Prote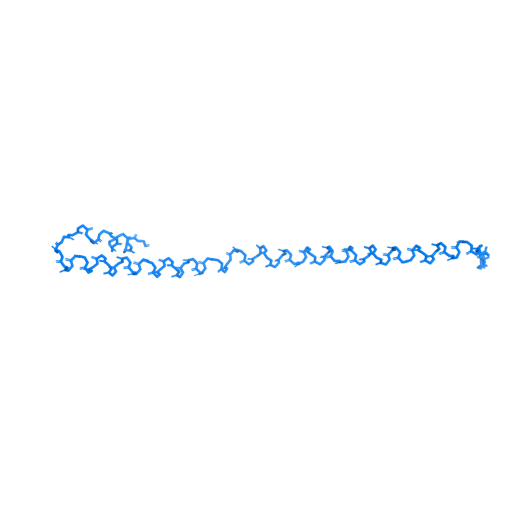in AF-A0A2S0UAF9-F1 (afdb_monomer_lite)

Foldseek 3Di:
DPPPDPDDPVRVVVVVVVVVVVVVVVVVVVVVVVVVVVVVVVVVCVPPVVVVVVVVVVVVVLVVLCVQLVVVCVVPVDNVSCVSVVVVVVD

Secondary structure (DSSP, 8-state):
--------HHHHHHHHHHHHHHHHHHHHHHHHHHHHHHHHHHTTGGGTHHHHHHHHHHHHHHHHHHHHHHHHHHHH--GGGGHHHHHHH--

pLDDT: mean 75.17, std 15.61, range [38.5, 94.88]

Radius of gyration: 34.16 Å; chains: 1; bounding box: 54×20×100 Å

Structure (mmCIF, N/CA/C/O backbone):
data_AF-A0A2S0UAF9-F1
#
_entry.id   AF-A0A2S0UAF9-F1
#
loop_
_atom_site.group_PDB
_atom_site.id
_atom_site.type_symbol
_atom_site.label_atom_id
_atom_site.label_alt_id
_atom_site.label_comp_id
_atom_site.label_asym_id
_atom_site.label_entity_id
_atom_site.label_seq_id
_atom_site.pdbx_PDB_ins_code
_atom_site.Cartn_x
_atom_site.Cartn_y
_atom_site.Cartn_z
_atom_site.occupancy
_atom_site.B_iso_or_equiv
_atom_site.auth_seq_id
_atom_site.auth_comp_id
_atom_site.auth_asym_id
_atom_site.auth_atom_id
_atom_site.pdbx_PDB_model_num
ATOM 1 N N . MET A 1 1 ? 16.601 -7.632 -61.181 1.00 38.50 1 MET A N 1
ATOM 2 C CA . MET A 1 1 ? 17.771 -6.723 -61.158 1.00 38.50 1 MET A CA 1
ATOM 3 C C . MET A 1 1 ? 17.714 -5.887 -59.886 1.00 38.50 1 MET A C 1
ATOM 5 O O . MET A 1 1 ? 16.904 -4.973 -59.804 1.00 38.50 1 MET A O 1
ATOM 9 N N . LEU A 1 2 ? 18.500 -6.242 -58.866 1.00 50.56 2 LEU A N 1
ATOM 10 C CA . LEU A 1 2 ? 18.588 -5.478 -57.617 1.00 50.56 2 LEU A CA 1
ATOM 11 C C . LEU A 1 2 ? 19.307 -4.157 -57.906 1.00 50.56 2 LEU A C 1
ATOM 13 O O . LEU A 1 2 ? 20.523 -4.117 -58.069 1.00 50.56 2 LEU A O 1
ATOM 17 N N . LYS A 1 3 ? 18.526 -3.084 -58.043 1.00 50.34 3 LYS A N 1
ATOM 18 C CA . LYS A 1 3 ? 19.015 -1.720 -58.250 1.00 50.34 3 LYS A CA 1
ATOM 19 C C . LYS A 1 3 ? 19.777 -1.294 -56.994 1.00 50.34 3 LYS A C 1
ATOM 21 O O . LYS A 1 3 ? 19.164 -0.890 -56.008 1.00 50.34 3 LYS A O 1
ATOM 26 N N . SER A 1 4 ? 21.104 -1.413 -57.013 1.00 55.59 4 SER A N 1
ATOM 27 C CA . SER A 1 4 ? 21.956 -0.916 -55.935 1.00 55.59 4 SER A CA 1
ATOM 28 C C . SER A 1 4 ? 21.849 0.608 -55.904 1.00 55.59 4 SER A C 1
ATOM 30 O O . SER A 1 4 ? 22.343 1.337 -56.763 1.00 55.59 4 SER A O 1
ATOM 32 N N . ARG A 1 5 ? 21.101 1.114 -54.925 1.00 67.38 5 ARG A N 1
ATOM 33 C CA . ARG A 1 5 ? 20.990 2.548 -54.674 1.00 67.38 5 ARG A CA 1
ATOM 34 C C . ARG A 1 5 ? 22.341 2.988 -54.113 1.00 67.38 5 ARG A C 1
ATOM 36 O O . ARG A 1 5 ? 22.699 2.599 -53.006 1.00 67.38 5 ARG A O 1
ATOM 43 N N . ILE A 1 6 ? 23.113 3.755 -54.877 1.00 63.97 6 ILE A N 1
ATOM 44 C CA . ILE A 1 6 ? 24.358 4.359 -54.391 1.00 63.97 6 ILE A CA 1
ATOM 45 C C . ILE A 1 6 ? 23.946 5.468 -53.414 1.00 63.97 6 ILE A C 1
ATOM 47 O O . ILE A 1 6 ? 23.599 6.577 -53.809 1.00 63.97 6 ILE A O 1
ATOM 51 N N . ILE A 1 7 ? 23.850 5.121 -52.130 1.00 70.94 7 ILE A N 1
ATOM 52 C CA . ILE A 1 7 ? 23.416 6.032 -51.068 1.00 70.94 7 ILE A CA 1
ATOM 53 C C . ILE A 1 7 ? 24.562 7.004 -50.756 1.00 70.94 7 ILE A C 1
ATOM 55 O O . ILE A 1 7 ? 25.647 6.578 -50.355 1.00 70.94 7 ILE A O 1
ATOM 59 N N . ASN A 1 8 ? 24.307 8.306 -50.914 1.00 77.19 8 ASN A N 1
ATOM 60 C CA . ASN A 1 8 ? 25.232 9.382 -50.550 1.00 77.19 8 ASN A CA 1
ATOM 61 C C . ASN A 1 8 ? 25.665 9.277 -49.076 1.00 77.19 8 ASN A C 1
ATOM 63 O O . ASN A 1 8 ? 24.862 8.929 -48.210 1.00 77.19 8 ASN A O 1
ATOM 67 N N . ILE A 1 9 ? 26.919 9.631 -48.769 1.00 82.25 9 ILE A N 1
ATOM 68 C CA . ILE A 1 9 ? 27.518 9.500 -47.423 1.00 82.25 9 ILE A CA 1
ATOM 69 C C . ILE A 1 9 ? 26.664 10.165 -46.325 1.00 82.25 9 ILE A C 1
ATOM 71 O O . ILE A 1 9 ? 26.466 9.593 -45.257 1.00 82.25 9 ILE A O 1
ATOM 75 N N . ARG A 1 10 ? 26.056 11.321 -46.633 1.00 80.62 10 ARG A N 1
ATOM 76 C CA . ARG A 1 10 ? 25.143 12.049 -45.735 1.00 80.62 10 ARG A CA 1
ATOM 77 C C . ARG A 1 10 ? 23.907 11.224 -45.377 1.00 80.62 10 ARG A C 1
ATOM 79 O O . ARG A 1 10 ? 23.507 11.184 -44.222 1.00 80.62 10 ARG A O 1
ATOM 86 N N . THR A 1 11 ? 23.333 10.520 -46.349 1.00 83.50 11 THR A N 1
ATOM 87 C CA . THR A 1 11 ? 22.162 9.660 -46.145 1.00 83.50 11 THR A CA 1
ATOM 88 C C . THR A 1 11 ? 22.513 8.416 -45.327 1.00 83.50 11 THR A C 1
ATOM 90 O O . THR A 1 11 ? 21.684 7.969 -44.544 1.00 83.50 11 THR A O 1
ATOM 93 N N . LYS A 1 12 ? 23.743 7.890 -45.430 1.00 81.94 12 LYS A N 1
ATOM 94 C CA . LYS A 1 12 ? 24.208 6.785 -44.570 1.00 81.94 12 LYS A CA 1
ATOM 95 C C . LYS A 1 12 ? 24.324 7.208 -43.101 1.00 81.94 12 LYS A C 1
ATOM 97 O O . LYS A 1 12 ? 23.889 6.468 -42.226 1.00 81.94 12 LYS A O 1
ATOM 102 N N . ILE A 1 13 ? 24.852 8.407 -42.841 1.00 87.75 13 ILE A N 1
ATOM 103 C CA . ILE A 1 13 ? 24.967 8.967 -41.482 1.00 87.75 13 ILE A CA 1
ATOM 104 C C . ILE A 1 13 ? 23.575 9.243 -40.895 1.00 87.75 13 ILE A C 1
ATOM 106 O O . ILE A 1 13 ? 23.294 8.878 -39.755 1.00 87.75 13 ILE A O 1
ATOM 110 N N . LEU A 1 14 ? 22.676 9.819 -41.698 1.00 88.38 14 LEU A N 1
ATOM 111 C CA . LEU A 1 14 ? 21.309 10.132 -41.278 1.00 88.38 14 LEU A CA 1
ATOM 112 C C . LEU A 1 14 ? 20.489 8.866 -40.972 1.00 88.38 14 LEU A C 1
ATOM 114 O O . LEU A 1 14 ? 19.683 8.868 -40.047 1.00 88.38 14 LEU A O 1
ATOM 118 N N . PHE A 1 15 ? 20.745 7.765 -41.686 1.00 89.38 15 PHE A N 1
ATOM 119 C CA . PHE A 1 15 ? 20.120 6.467 -41.420 1.00 89.38 15 PHE A CA 1
ATOM 120 C C . PHE A 1 15 ? 20.562 5.864 -40.078 1.00 89.38 15 PHE A C 1
ATOM 122 O O . PHE A 1 15 ? 19.742 5.311 -39.350 1.00 89.38 15 PHE A O 1
ATOM 129 N N . GLY A 1 16 ? 21.841 6.016 -39.719 1.00 87.38 16 GLY A N 1
ATOM 130 C CA . GLY A 1 16 ? 22.349 5.592 -38.412 1.00 87.38 16 GLY A CA 1
ATOM 131 C C . GLY A 1 16 ? 21.714 6.381 -37.266 1.00 87.38 16 GLY A C 1
ATOM 132 O O . GLY A 1 16 ? 21.231 5.789 -36.305 1.00 87.38 16 GLY A O 1
ATOM 133 N N . TYR A 1 17 ? 21.635 7.708 -37.404 1.00 90.25 17 TYR A N 1
ATOM 134 C CA . TYR A 1 17 ? 20.966 8.557 -36.413 1.00 90.25 17 TYR A CA 1
ATOM 135 C C . TYR A 1 17 ? 19.481 8.201 -36.256 1.00 90.25 17 TYR A C 1
ATOM 137 O O . TYR A 1 17 ? 18.983 8.092 -35.138 1.00 90.25 17 TYR A O 1
ATOM 145 N N . PHE A 1 18 ? 18.792 7.933 -37.369 1.00 92.25 18 PHE A N 1
ATOM 146 C CA . PHE A 1 18 ? 17.399 7.492 -37.355 1.00 92.25 18 PHE A CA 1
ATOM 147 C C . PHE A 1 18 ? 17.209 6.192 -36.561 1.00 92.25 18 PHE A C 1
ATOM 149 O O . PHE A 1 18 ? 16.273 6.087 -35.774 1.00 92.25 18 PHE A O 1
ATOM 156 N N . ILE A 1 19 ? 18.128 5.234 -36.700 1.00 92.69 19 ILE A N 1
ATOM 157 C CA . ILE A 1 19 ? 18.105 3.971 -35.950 1.00 92.69 19 ILE A CA 1
ATOM 158 C C . ILE A 1 19 ? 18.279 4.183 -34.443 1.00 92.69 19 ILE A C 1
ATOM 160 O O . ILE A 1 19 ? 17.587 3.536 -33.659 1.00 92.69 19 ILE A O 1
ATOM 164 N N . VAL A 1 20 ? 19.147 5.111 -34.030 1.00 93.94 20 VAL A N 1
ATOM 165 C CA . VAL A 1 20 ? 19.353 5.428 -32.607 1.00 93.94 20 VAL A CA 1
ATOM 166 C C . VAL A 1 20 ? 18.099 6.069 -32.015 1.00 93.94 20 VAL A C 1
ATOM 168 O O . VAL A 1 20 ? 17.627 5.635 -30.966 1.00 93.94 20 VAL A O 1
ATOM 171 N N . VAL A 1 21 ? 17.513 7.050 -32.709 1.00 94.75 21 VAL A N 1
ATOM 172 C CA . VAL A 1 21 ? 16.267 7.705 -32.275 1.00 94.75 21 VAL A CA 1
ATOM 173 C C . VAL A 1 21 ? 15.121 6.697 -32.186 1.00 94.75 21 VAL A C 1
ATOM 175 O O . VAL A 1 21 ? 14.376 6.695 -31.208 1.00 94.75 21 VAL A O 1
ATOM 178 N N . LEU A 1 22 ? 15.013 5.799 -33.165 1.00 94.88 22 LEU A N 1
ATOM 179 C CA . LEU A 1 22 ? 13.991 4.756 -33.187 1.00 94.88 22 LEU A CA 1
ATOM 180 C C . LEU A 1 22 ? 14.187 3.757 -32.037 1.00 94.88 22 LEU A C 1
ATOM 182 O O . LEU A 1 22 ? 13.215 3.398 -31.379 1.00 94.88 22 LEU A O 1
ATOM 186 N N . SER A 1 23 ? 15.429 3.376 -31.726 1.00 92.12 23 SER A N 1
ATOM 187 C CA . SER A 1 23 ? 15.745 2.513 -30.580 1.00 92.12 23 SER A CA 1
ATOM 188 C C . SER A 1 23 ? 15.339 3.146 -29.247 1.00 92.12 23 SER A C 1
ATOM 190 O O . SER A 1 23 ? 14.772 2.464 -28.394 1.00 92.12 23 SER A O 1
ATOM 192 N N . VAL A 1 24 ? 15.605 4.442 -29.059 1.00 94.44 24 VAL A N 1
ATOM 193 C CA . VAL A 1 24 ? 15.206 5.163 -27.840 1.00 94.44 24 VAL A CA 1
ATOM 194 C C . VAL A 1 24 ? 13.684 5.289 -27.772 1.00 94.44 24 VAL A C 1
ATOM 196 O O . VAL A 1 24 ? 13.097 4.985 -26.737 1.00 94.44 24 VAL A O 1
ATOM 199 N N . GLY A 1 25 ? 13.026 5.634 -28.881 1.00 93.62 25 GLY A N 1
ATOM 200 C CA . GLY A 1 25 ? 11.565 5.703 -28.957 1.00 93.62 25 GLY A CA 1
ATOM 201 C C . GLY A 1 25 ? 10.891 4.372 -28.614 1.00 93.62 25 GLY A C 1
ATOM 202 O O . GLY A 1 25 ? 9.968 4.345 -27.803 1.00 93.62 25 GLY A O 1
ATOM 203 N N . LEU A 1 26 ? 11.399 3.261 -29.155 1.00 92.06 26 LEU A N 1
ATOM 204 C CA . LEU A 1 26 ? 10.920 1.918 -28.822 1.00 92.06 26 LEU A CA 1
ATOM 205 C C . LEU A 1 26 ? 11.148 1.568 -27.351 1.00 92.06 26 LEU A C 1
ATOM 207 O O . LEU A 1 26 ? 10.272 0.957 -26.751 1.00 92.06 26 LEU A O 1
ATOM 211 N N . SER A 1 27 ? 12.277 1.964 -26.752 1.00 86.44 27 SER A N 1
ATOM 212 C CA . SER A 1 27 ? 12.511 1.729 -25.321 1.00 86.44 27 SER A CA 1
ATOM 213 C C . SER A 1 27 ? 11.526 2.493 -24.436 1.00 86.44 27 SER A C 1
ATOM 215 O O . SER A 1 27 ? 10.995 1.916 -23.492 1.00 86.44 27 SER A O 1
ATOM 217 N N . LEU A 1 28 ? 11.212 3.748 -24.777 1.00 87.12 28 LEU A N 1
ATOM 218 C CA . LEU A 1 28 ? 10.225 4.548 -24.052 1.00 87.12 28 LEU A CA 1
ATOM 219 C C . LEU A 1 28 ? 8.826 3.948 -24.201 1.00 87.12 28 LEU A C 1
ATOM 221 O O . LEU A 1 28 ? 8.128 3.768 -23.209 1.00 87.12 28 LEU A O 1
ATOM 225 N N . TRP A 1 29 ? 8.454 3.557 -25.421 1.00 86.19 29 TRP A N 1
ATOM 226 C CA . TRP A 1 29 ? 7.179 2.897 -25.689 1.00 86.19 29 TRP A CA 1
ATOM 227 C C . TRP A 1 29 ? 7.060 1.548 -24.964 1.00 86.19 29 TRP A C 1
ATOM 229 O O . TRP A 1 29 ? 6.032 1.265 -24.357 1.00 86.19 29 TRP A O 1
ATOM 239 N N . MET A 1 30 ? 8.128 0.745 -24.947 1.00 83.12 30 MET A N 1
ATOM 240 C CA . MET A 1 30 ? 8.187 -0.523 -24.215 1.00 83.12 30 MET A CA 1
ATOM 241 C C . MET A 1 30 ? 8.053 -0.315 -22.702 1.00 83.12 30 MET A C 1
ATOM 243 O O . MET A 1 30 ? 7.399 -1.112 -22.035 1.00 83.12 30 MET A O 1
ATOM 247 N N . VAL A 1 31 ? 8.655 0.743 -22.152 1.00 79.88 31 VAL A N 1
ATOM 248 C CA . VAL A 1 31 ? 8.506 1.103 -20.734 1.00 79.88 31 VAL A CA 1
ATOM 249 C C . VAL A 1 31 ? 7.069 1.528 -20.434 1.00 79.88 31 VAL A C 1
ATOM 251 O O . VAL A 1 31 ? 6.495 1.034 -19.471 1.00 79.88 31 VAL A O 1
ATOM 254 N N . SER A 1 32 ? 6.447 2.359 -21.273 1.00 70.62 32 SER A N 1
ATOM 255 C CA . SER A 1 32 ? 5.039 2.749 -21.110 1.00 70.62 32 SER A CA 1
ATOM 256 C C . SER A 1 32 ? 4.0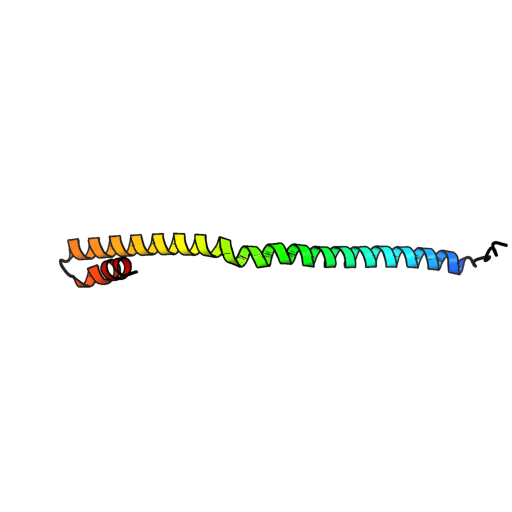72 1.566 -21.228 1.00 70.62 32 SER A C 1
ATOM 258 O O . SER A 1 32 ? 3.158 1.452 -20.419 1.00 70.62 32 SER A O 1
ATOM 260 N N . ALA A 1 33 ? 4.312 0.637 -22.157 1.00 69.00 33 ALA A N 1
ATOM 261 C CA . ALA A 1 33 ? 3.527 -0.594 -22.276 1.00 69.00 33 ALA A CA 1
ATOM 262 C C . ALA A 1 33 ? 3.694 -1.518 -21.052 1.00 69.00 33 ALA A C 1
ATOM 264 O O . ALA A 1 33 ? 2.761 -2.213 -20.660 1.00 69.00 33 ALA A O 1
ATOM 265 N N . ARG A 1 34 ? 4.871 -1.509 -20.407 1.00 62.06 34 ARG A N 1
ATOM 266 C CA . ARG A 1 34 ? 5.088 -2.205 -19.127 1.00 62.06 34 ARG A CA 1
ATOM 267 C C . ARG A 1 34 ? 4.383 -1.510 -17.962 1.00 62.06 34 ARG A C 1
ATOM 269 O O . ARG A 1 34 ? 3.929 -2.198 -17.056 1.00 62.06 34 ARG A O 1
ATOM 276 N N . ILE A 1 35 ? 4.276 -0.181 -17.979 1.00 63.47 35 ILE A N 1
ATOM 277 C CA . ILE A 1 35 ? 3.555 0.584 -16.950 1.00 63.47 35 ILE A CA 1
ATOM 278 C C . ILE A 1 35 ? 2.066 0.214 -16.943 1.00 63.47 35 ILE A C 1
ATOM 280 O O . ILE A 1 35 ? 1.501 0.053 -15.867 1.00 63.47 35 ILE A O 1
ATOM 284 N N . GLU A 1 36 ? 1.463 -0.032 -18.107 1.00 60.72 36 GLU A N 1
ATOM 285 C CA . GLU A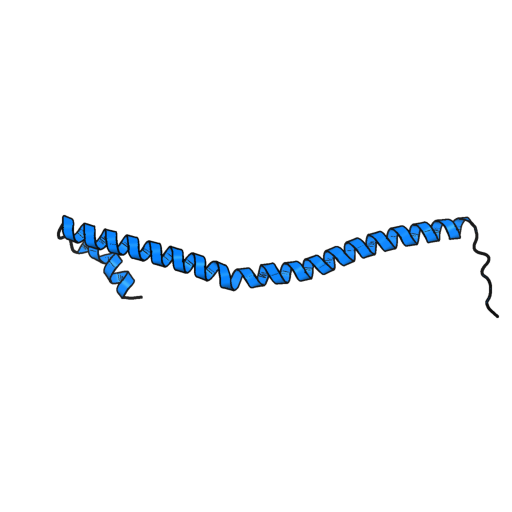 1 36 ? 0.072 -0.499 -18.207 1.00 60.72 36 GLU A CA 1
ATOM 286 C C . GLU A 1 36 ? -0.118 -1.888 -17.560 1.00 60.72 36 GLU A C 1
ATOM 288 O O . GLU A 1 36 ? -1.070 -2.104 -16.813 1.00 60.72 36 GLU A O 1
ATOM 293 N N . SER A 1 37 ? 0.850 -2.801 -17.727 1.00 54.44 37 SER A N 1
ATOM 294 C CA . SER A 1 37 ? 0.849 -4.102 -17.032 1.00 54.44 37 SER A CA 1
ATOM 295 C C . SER A 1 37 ? 1.210 -4.030 -15.541 1.00 54.44 37 SER A C 1
ATOM 297 O O . SER A 1 37 ? 0.904 -4.964 -14.810 1.00 54.44 37 SER A O 1
ATOM 299 N N . LEU A 1 38 ? 1.843 -2.940 -15.086 1.00 52.69 38 LEU A N 1
ATOM 300 C CA . LEU A 1 38 ? 2.141 -2.691 -13.667 1.00 52.69 38 LEU A CA 1
ATOM 301 C C . LEU A 1 38 ? 0.973 -2.003 -12.946 1.00 52.69 38 LEU A C 1
ATOM 303 O O . LEU A 1 38 ? 0.807 -2.187 -11.745 1.00 52.69 38 LEU A O 1
ATOM 307 N N . GLN A 1 39 ? 0.132 -1.255 -13.665 1.00 49.19 39 GLN A N 1
ATOM 308 C CA . GLN A 1 39 ? -1.093 -0.669 -13.109 1.00 49.19 39 GLN A CA 1
ATOM 309 C C . GLN A 1 39 ? -2.210 -1.702 -12.923 1.00 49.19 39 GLN A C 1
ATOM 311 O O . GLN A 1 39 ? -3.026 -1.557 -12.017 1.00 49.19 39 GLN A O 1
ATOM 316 N N . GLN A 1 40 ? -2.196 -2.798 -13.687 1.00 50.28 40 GLN A N 1
ATOM 317 C CA . GLN A 1 40 ? -3.121 -3.916 -13.475 1.00 50.28 40 GLN A CA 1
ATOM 318 C C . GLN A 1 40 ? -2.780 -4.803 -12.264 1.00 50.28 40 GLN A C 1
ATOM 320 O O . GLN A 1 40 ? -3.602 -5.626 -11.872 1.00 50.28 40 GLN A O 1
ATOM 325 N N . GLU A 1 41 ? -1.613 -4.615 -11.642 1.00 45.50 41 GLU A N 1
ATOM 326 C CA . GLU A 1 41 ? -1.246 -5.272 -10.381 1.00 45.50 41 GLU A CA 1
ATOM 327 C C . GLU A 1 41 ? -1.537 -4.369 -9.167 1.00 45.50 41 GLU A C 1
ATOM 329 O O . GLU A 1 41 ? -1.858 -4.867 -8.096 1.00 45.50 41 GLU A O 1
ATOM 334 N N . THR A 1 42 ? -1.556 -3.040 -9.321 1.00 48.09 42 THR A N 1
ATOM 335 C CA . THR A 1 42 ? -1.915 -2.112 -8.228 1.00 48.09 42 THR A CA 1
ATOM 336 C C . THR A 1 42 ? -3.402 -1.757 -8.143 1.00 48.09 42 THR A C 1
ATOM 338 O O . THR A 1 42 ? -3.864 -1.408 -7.058 1.00 48.09 42 THR A O 1
ATOM 341 N N . ASP A 1 43 ? -4.172 -1.885 -9.228 1.00 50.09 43 ASP A N 1
ATOM 342 C CA . ASP A 1 43 ? -5.625 -1.627 -9.200 1.00 50.09 43 ASP A CA 1
ATOM 343 C C . ASP A 1 43 ? -6.462 -2.867 -8.852 1.00 50.09 43 ASP A C 1
ATOM 345 O O . ASP A 1 43 ? -7.637 -2.740 -8.514 1.00 50.09 43 ASP A O 1
ATOM 349 N N . PHE A 1 44 ? -5.868 -4.066 -8.852 1.00 50.47 44 PHE A N 1
ATOM 350 C CA . PHE A 1 44 ? -6.541 -5.274 -8.359 1.00 50.47 44 PHE A CA 1
ATOM 351 C C . PHE A 1 44 ? -6.257 -5.539 -6.870 1.00 50.47 44 PHE A C 1
ATOM 353 O O . PHE A 1 44 ? -7.145 -5.985 -6.142 1.00 50.47 44 PHE A O 1
ATOM 360 N N . LEU A 1 45 ? -5.063 -5.177 -6.379 1.00 48.50 45 LEU A N 1
ATOM 361 C CA . LEU A 1 45 ? -4.676 -5.344 -4.969 1.00 48.50 45 LEU A CA 1
ATOM 362 C C . LEU A 1 45 ? -5.358 -4.352 -4.006 1.00 48.50 45 LEU A C 1
ATOM 364 O O . LEU A 1 45 ? -5.403 -4.600 -2.804 1.00 48.50 45 LEU A O 1
ATOM 368 N N . ASN A 1 46 ? -5.965 -3.275 -4.510 1.00 48.59 46 ASN A N 1
ATOM 369 C CA . ASN A 1 46 ? -6.736 -2.330 -3.689 1.00 48.59 46 ASN A CA 1
ATOM 370 C C . ASN A 1 46 ? -8.128 -2.842 -3.276 1.00 48.59 46 ASN A C 1
ATOM 372 O O . ASN A 1 46 ? -8.788 -2.200 -2.464 1.00 48.59 46 ASN A O 1
ATOM 376 N N . SER A 1 47 ? -8.593 -3.968 -3.825 1.00 51.28 47 SER A N 1
ATOM 377 C CA . SER A 1 47 ? -9.953 -4.463 -3.565 1.00 51.28 47 SER A CA 1
ATOM 378 C C . SER A 1 47 ? -10.035 -5.684 -2.649 1.00 51.28 47 SER A C 1
ATOM 380 O O . SER A 1 47 ? -11.141 -6.037 -2.261 1.00 51.28 47 SER A O 1
ATOM 382 N N . HIS A 1 48 ? -8.913 -6.312 -2.266 1.00 54.03 48 HIS A N 1
ATOM 383 C CA . HIS A 1 48 ? -8.977 -7.503 -1.404 1.00 54.03 48 HIS A CA 1
ATOM 384 C C . HIS A 1 48 ? -8.008 -7.533 -0.209 1.00 54.03 48 HIS A C 1
ATOM 386 O O . HIS A 1 48 ? -8.359 -8.119 0.809 1.00 54.03 48 HIS A O 1
ATOM 392 N N . ASP A 1 49 ? -6.862 -6.839 -0.238 1.00 52.09 49 ASP A N 1
ATOM 393 C CA . ASP A 1 49 ? -5.916 -6.858 0.902 1.00 52.09 49 ASP A CA 1
ATOM 394 C C . ASP A 1 49 ? -6.041 -5.656 1.858 1.00 52.09 49 ASP A C 1
ATOM 396 O O . ASP A 1 49 ? -5.603 -5.726 3.008 1.00 52.09 49 ASP A O 1
ATOM 400 N N . LEU A 1 50 ? -6.709 -4.569 1.451 1.00 52.19 50 LEU A N 1
ATOM 401 C CA . LEU A 1 50 ? -7.098 -3.492 2.377 1.00 52.19 50 LEU A CA 1
ATOM 402 C C . LEU A 1 50 ? -8.320 -3.852 3.227 1.00 52.19 50 LEU A C 1
ATOM 404 O O . LEU A 1 50 ? -8.511 -3.291 4.304 1.00 52.19 50 LEU A O 1
ATOM 408 N N . GLU A 1 51 ? -9.149 -4.784 2.766 1.00 55.00 51 GLU A N 1
ATOM 409 C CA . GLU A 1 51 ? -10.366 -5.174 3.474 1.00 55.00 51 GLU A CA 1
ATOM 410 C C . GLU A 1 51 ? -10.039 -6.021 4.706 1.00 55.00 51 GLU A C 1
ATOM 412 O O . GLU A 1 51 ? -10.544 -5.748 5.791 1.00 55.00 51 GLU A O 1
ATOM 417 N N . VAL A 1 52 ? -9.119 -6.982 4.586 1.00 58.06 52 VAL A N 1
ATOM 418 C CA . VAL A 1 52 ? -8.761 -7.867 5.705 1.00 58.06 52 VAL A CA 1
ATOM 419 C C . VAL A 1 52 ? -7.986 -7.122 6.797 1.00 58.06 52 VAL A C 1
ATOM 421 O O . VAL A 1 52 ? -8.195 -7.387 7.984 1.00 58.06 52 VAL A O 1
ATOM 424 N N . HIS A 1 53 ? -7.128 -6.160 6.437 1.00 55.91 53 HIS A N 1
ATOM 425 C CA . HIS A 1 53 ? -6.407 -5.359 7.431 1.00 55.91 53 HIS A CA 1
ATOM 426 C C . HIS A 1 53 ? -7.343 -4.412 8.194 1.00 55.91 53 HIS A C 1
ATOM 428 O O . HIS A 1 53 ? -7.253 -4.324 9.419 1.00 55.91 53 HIS A O 1
ATOM 434 N N . ASN A 1 54 ? -8.285 -3.771 7.495 1.00 61.75 54 ASN A N 1
ATOM 435 C CA . ASN A 1 54 ? -9.305 -2.943 8.137 1.00 61.75 54 ASN A CA 1
ATOM 436 C C . ASN A 1 54 ? -10.234 -3.791 9.009 1.00 61.75 54 ASN A C 1
ATOM 438 O O . ASN A 1 54 ? -10.427 -3.456 10.170 1.00 61.75 54 ASN A O 1
ATOM 442 N N . LEU A 1 55 ? -10.707 -4.937 8.510 1.00 67.00 55 LEU A N 1
ATOM 443 C CA . LEU A 1 55 ? -11.577 -5.830 9.273 1.00 67.00 55 LEU A CA 1
ATOM 444 C C . LEU A 1 55 ? -10.893 -6.354 10.543 1.00 67.00 55 LEU A C 1
ATOM 446 O O . LEU A 1 55 ? -11.515 -6.406 11.597 1.00 67.00 55 LEU A O 1
ATOM 450 N N . THR A 1 56 ? -9.609 -6.712 10.472 1.00 72.44 56 THR A N 1
ATOM 451 C CA . THR A 1 56 ? -8.862 -7.184 11.651 1.00 72.44 56 THR A CA 1
ATOM 452 C C . THR A 1 56 ? -8.692 -6.072 12.688 1.00 72.44 56 THR A C 1
ATOM 454 O O . THR A 1 56 ? -8.902 -6.309 13.875 1.00 72.44 56 THR A O 1
ATOM 457 N N . ASN A 1 57 ? -8.363 -4.856 12.246 1.00 76.25 57 ASN A N 1
ATOM 458 C CA . ASN A 1 57 ? -8.230 -3.685 13.115 1.00 76.25 57 ASN A CA 1
ATOM 459 C C . ASN A 1 57 ? -9.580 -3.270 13.733 1.00 76.25 57 ASN A C 1
ATOM 461 O O . ASN A 1 57 ? -9.658 -2.929 14.911 1.00 76.25 57 ASN A O 1
ATOM 465 N N . ASP A 1 58 ? -10.662 -3.355 12.961 1.00 81.38 58 ASP A N 1
ATOM 466 C CA . ASP A 1 58 ? -12.012 -3.052 13.431 1.00 81.38 58 ASP A CA 1
ATOM 467 C C . ASP A 1 58 ? -12.495 -4.092 14.450 1.00 81.38 58 ASP A C 1
ATOM 469 O O . ASP A 1 58 ? -13.042 -3.718 15.487 1.00 81.38 58 ASP A O 1
ATOM 473 N N . ILE A 1 59 ? -12.220 -5.382 14.222 1.00 82.81 59 ILE A N 1
ATOM 474 C CA . ILE A 1 59 ? -12.498 -6.447 15.197 1.00 82.81 59 ILE 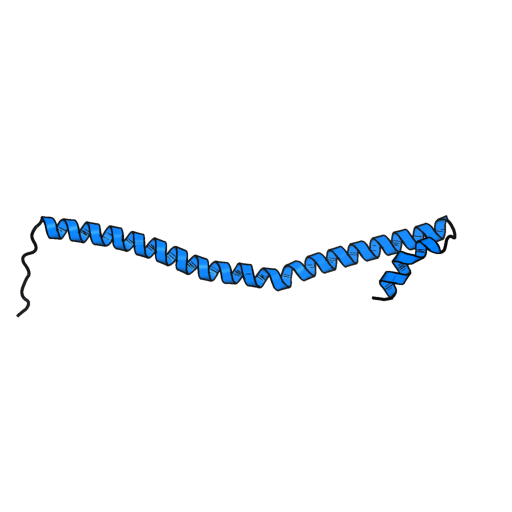A CA 1
ATOM 475 C C . ILE A 1 59 ? -11.690 -6.227 16.481 1.00 82.81 59 ILE A C 1
ATOM 477 O O . ILE A 1 59 ? -12.255 -6.310 17.572 1.00 82.81 59 ILE A O 1
ATOM 481 N N . GLU A 1 60 ? -10.392 -5.927 16.380 1.00 85.50 60 GLU A N 1
ATOM 482 C CA . GLU A 1 60 ? -9.547 -5.635 17.547 1.00 85.50 60 GLU A CA 1
ATOM 483 C C . GLU A 1 60 ? -10.118 -4.464 18.355 1.00 85.50 60 GLU A C 1
ATOM 485 O O . GLU A 1 60 ? -10.286 -4.558 19.575 1.00 85.50 60 GLU A O 1
ATOM 490 N N . LYS A 1 61 ? -10.506 -3.389 17.667 1.00 85.25 61 LYS A N 1
ATOM 491 C CA . LYS A 1 61 ? -11.123 -2.219 18.284 1.00 85.25 61 LYS A CA 1
ATOM 492 C C . LYS A 1 61 ? -12.454 -2.550 18.964 1.00 85.25 61 LYS A C 1
ATOM 494 O O . LYS A 1 61 ? -12.664 -2.141 20.103 1.00 85.25 61 LYS A O 1
ATOM 499 N N . TRP A 1 62 ? -13.330 -3.317 18.315 1.00 84.44 62 TRP A N 1
ATOM 500 C CA . TRP A 1 62 ? -14.609 -3.729 18.903 1.00 84.44 62 TRP A CA 1
ATOM 501 C C . TRP A 1 62 ? -14.417 -4.581 20.157 1.00 84.44 62 TRP A C 1
ATOM 503 O O . TRP A 1 62 ? -15.114 -4.369 21.148 1.00 84.44 62 TRP A O 1
ATOM 513 N N . VAL A 1 63 ? -13.451 -5.502 20.155 1.00 86.75 63 VAL A N 1
ATOM 514 C CA . VAL A 1 63 ? -13.145 -6.333 21.329 1.00 86.75 63 VAL A CA 1
ATOM 515 C C . VAL A 1 63 ? -12.614 -5.487 22.493 1.00 86.75 63 VAL A C 1
ATOM 517 O O . VAL A 1 63 ? -13.036 -5.688 23.633 1.00 86.75 63 VAL A O 1
ATOM 520 N N . LEU A 1 64 ? -11.748 -4.505 22.228 1.00 88.56 64 LEU A N 1
ATOM 521 C CA . LEU A 1 64 ? -11.249 -3.584 23.259 1.00 88.56 64 LEU A CA 1
ATOM 522 C C . LEU A 1 64 ? -12.364 -2.699 23.842 1.00 88.56 64 LEU A C 1
ATOM 524 O O . LEU A 1 64 ? -12.418 -2.481 25.060 1.00 88.56 64 LEU A O 1
ATOM 528 N N . ASP A 1 65 ? -13.278 -2.223 22.996 1.00 87.25 65 ASP A N 1
ATOM 529 C CA . ASP A 1 65 ? -14.438 -1.436 23.422 1.00 87.25 65 ASP A CA 1
ATOM 530 C C . ASP A 1 65 ? -15.406 -2.285 24.269 1.00 87.25 65 ASP A C 1
ATOM 532 O O . ASP A 1 65 ? -15.893 -1.816 25.301 1.00 87.25 65 ASP A O 1
ATOM 536 N N . MET A 1 66 ? -15.623 -3.557 23.906 1.00 86.56 66 MET A N 1
ATOM 537 C CA . MET A 1 66 ? -16.393 -4.527 24.701 1.00 86.56 66 MET A CA 1
ATOM 538 C C . MET A 1 66 ? -15.758 -4.795 26.074 1.00 86.56 66 MET A C 1
ATOM 540 O O . MET A 1 66 ? -16.460 -4.819 27.088 1.00 86.56 66 MET A O 1
ATOM 544 N N . GLU A 1 67 ? -14.437 -4.986 26.136 1.00 89.06 67 GLU A N 1
ATOM 545 C CA . GLU A 1 67 ? -13.724 -5.221 27.397 1.00 89.06 67 GLU A CA 1
ATOM 546 C C . GLU A 1 67 ? -13.806 -3.992 28.315 1.00 89.06 67 GLU A C 1
ATOM 548 O O . GLU A 1 67 ? -14.053 -4.111 29.520 1.00 89.06 67 GLU A O 1
ATOM 553 N N . THR A 1 68 ? -13.645 -2.798 27.741 1.00 88.75 68 THR A N 1
ATOM 554 C CA . THR A 1 68 ? -13.737 -1.527 28.471 1.00 88.75 68 THR A CA 1
ATOM 555 C C . 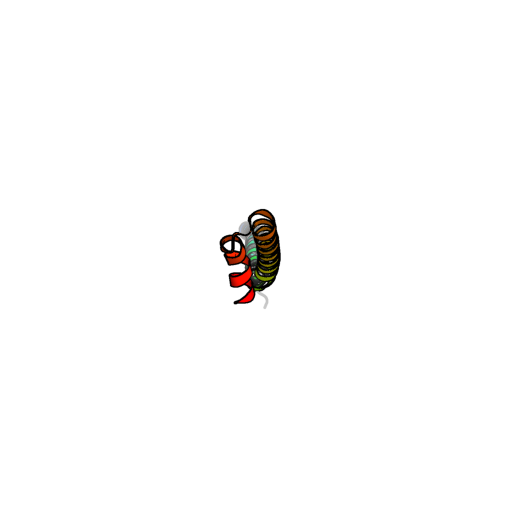THR A 1 68 ? -15.155 -1.284 28.989 1.00 88.75 68 THR A C 1
ATOM 557 O O . THR A 1 68 ? -15.323 -0.913 30.152 1.00 88.75 68 THR A O 1
ATOM 560 N N . ALA A 1 69 ? -16.170 -1.564 28.169 1.00 87.69 69 ALA A N 1
ATOM 561 C CA . ALA A 1 69 ? -17.584 -1.534 28.535 1.00 87.69 69 ALA A CA 1
ATOM 562 C C . ALA A 1 69 ? -17.890 -2.446 29.734 1.00 87.69 69 ALA A C 1
ATOM 564 O O . ALA A 1 69 ? -18.435 -2.005 30.751 1.00 87.69 69 ALA A O 1
ATOM 565 N N . GLN A 1 70 ? -17.470 -3.710 29.659 1.00 85.75 70 GLN A N 1
ATOM 566 C CA . GLN A 1 70 ? -17.701 -4.679 30.727 1.00 85.75 70 GLN A CA 1
ATOM 567 C C . GLN A 1 70 ? -16.971 -4.287 32.019 1.00 85.75 70 GLN A C 1
ATOM 569 O O . GLN A 1 70 ? -17.546 -4.375 33.105 1.00 85.75 70 GLN A O 1
ATOM 574 N N . ARG A 1 71 ? -15.721 -3.815 31.928 1.00 91.06 71 ARG A N 1
ATOM 575 C CA . ARG A 1 71 ? -14.972 -3.318 33.095 1.00 91.06 71 ARG A CA 1
ATOM 576 C C . ARG A 1 71 ? -15.622 -2.083 33.713 1.00 91.06 71 ARG A C 1
ATOM 578 O O . ARG A 1 71 ? -15.722 -2.014 34.936 1.00 91.06 71 ARG A O 1
ATOM 585 N N . GLY A 1 72 ? -16.087 -1.142 32.891 1.00 87.62 72 GLY A N 1
ATOM 586 C CA . GLY A 1 72 ? -16.812 0.048 33.337 1.00 87.62 72 GLY A CA 1
ATOM 587 C C . GLY A 1 72 ? -18.079 -0.309 34.113 1.00 87.62 72 GLY A C 1
ATOM 588 O O . GLY A 1 72 ? -18.281 0.200 35.217 1.00 87.62 72 GLY A O 1
ATOM 589 N N . TYR A 1 73 ? -18.866 -1.260 33.602 1.00 89.81 73 TYR A N 1
ATOM 590 C CA . TYR A 1 73 ? -20.039 -1.792 34.299 1.00 89.81 73 TYR A CA 1
ATOM 591 C C . TYR A 1 73 ? -19.670 -2.483 35.618 1.00 89.81 73 TYR A C 1
ATOM 593 O O . TYR A 1 73 ? -20.269 -2.195 36.648 1.00 89.81 73 TYR A O 1
ATOM 601 N N . LEU A 1 74 ? -18.646 -3.343 35.634 1.00 87.50 74 LEU A N 1
ATOM 602 C CA . LEU A 1 74 ? -18.222 -4.042 36.857 1.00 87.50 74 LEU A CA 1
ATOM 603 C C . LEU A 1 74 ? -17.717 -3.092 37.957 1.00 87.50 74 LEU A C 1
ATOM 605 O O . LEU A 1 74 ? -17.857 -3.403 39.138 1.00 87.50 74 LEU A O 1
ATOM 609 N N . LEU A 1 75 ? -17.122 -1.955 37.585 1.00 89.12 75 LEU A N 1
ATOM 610 C CA . LEU A 1 75 ? -16.589 -0.965 38.527 1.00 89.12 75 LEU A CA 1
ATOM 611 C C . LEU A 1 75 ? -17.653 0.008 39.051 1.00 89.12 75 LEU A C 1
ATOM 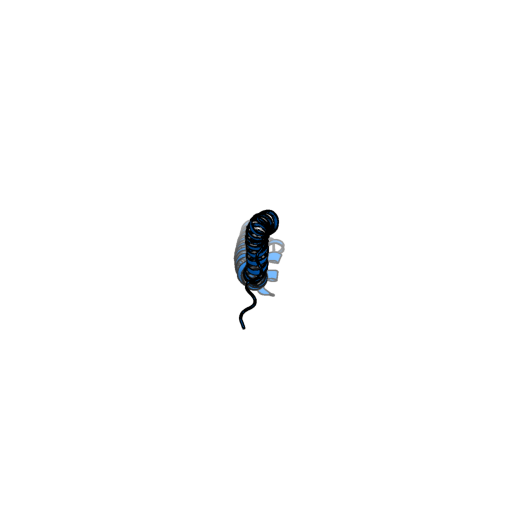613 O O . LEU A 1 75 ? -17.554 0.452 40.193 1.00 89.12 75 LEU A O 1
ATOM 617 N N . SER A 1 76 ? -18.633 0.370 38.221 1.00 88.12 76 SER A N 1
ATOM 618 C CA . SER A 1 76 ? -19.619 1.417 38.535 1.00 88.12 76 SER A CA 1
ATOM 619 C C . SER A 1 76 ? -21.022 0.888 38.840 1.00 88.12 76 SER A C 1
ATOM 621 O O . SER A 1 76 ? -21.794 1.565 39.513 1.00 88.12 76 SER A O 1
ATOM 623 N N . GLY A 1 77 ? -21.362 -0.304 38.346 1.00 84.94 77 GLY A N 1
ATOM 624 C CA . GLY A 1 77 ? -22.726 -0.834 38.315 1.00 84.94 77 GLY A CA 1
ATOM 625 C C . GLY A 1 77 ? -23.654 -0.138 37.310 1.00 84.94 77 GLY A C 1
ATOM 626 O O . GLY A 1 77 ? -24.836 -0.466 37.269 1.00 84.94 77 GLY A O 1
ATOM 627 N N . ASP A 1 78 ? -23.156 0.818 36.517 1.00 85.75 78 ASP A N 1
ATOM 628 C CA . ASP A 1 78 ? -23.957 1.598 35.572 1.00 85.75 78 ASP A CA 1
ATOM 629 C C . ASP A 1 78 ? -24.083 0.877 34.222 1.00 85.75 78 ASP A C 1
ATOM 631 O O . ASP A 1 78 ? -23.106 0.693 33.488 1.00 85.75 78 ASP A O 1
ATOM 635 N N . GLU A 1 79 ? -25.311 0.479 33.884 1.00 84.25 79 GLU A N 1
ATOM 636 C CA . GLU A 1 79 ? -25.658 -0.218 32.639 1.00 84.25 79 GLU A CA 1
ATOM 637 C C . GLU A 1 79 ? -25.329 0.593 31.376 1.00 84.25 79 GLU A C 1
ATOM 639 O O . GLU A 1 79 ? -25.166 0.010 30.302 1.00 84.25 79 GLU A O 1
ATOM 644 N N . SER A 1 80 ? -25.148 1.913 31.488 1.00 83.88 80 SER A N 1
ATOM 645 C CA . SER A 1 80 ? -24.742 2.787 30.378 1.00 83.88 80 SER A CA 1
ATOM 646 C C . SER A 1 80 ? -23.410 2.361 29.755 1.00 83.88 80 SER A C 1
ATOM 648 O O . SER A 1 80 ? -23.194 2.547 28.556 1.00 83.88 80 SER A O 1
ATOM 650 N N . TYR A 1 81 ? -22.526 1.734 30.538 1.00 82.50 81 TYR A N 1
ATOM 651 C CA . TYR A 1 81 ? -21.263 1.202 30.032 1.00 82.50 81 TYR A CA 1
ATOM 652 C C . TYR A 1 81 ? -21.439 -0.029 29.138 1.00 82.50 81 TYR A C 1
ATOM 654 O O . TYR A 1 81 ? -20.532 -0.317 28.372 1.00 82.50 81 TYR A O 1
ATOM 662 N N . LEU A 1 82 ? -22.580 -0.730 29.165 1.00 85.44 82 LEU A N 1
ATOM 663 C CA . LEU A 1 82 ? -22.830 -1.919 28.334 1.00 85.44 82 LEU A CA 1
ATOM 664 C C . LEU A 1 82 ? -23.284 -1.584 26.903 1.00 85.44 82 LEU A C 1
ATOM 666 O O . LEU A 1 82 ? -23.400 -2.484 26.074 1.00 85.44 82 LEU A O 1
ATOM 670 N N . VAL A 1 83 ? -23.518 -0.307 26.578 1.00 83.00 83 VAL A N 1
ATOM 671 C CA . VAL A 1 83 ? -23.965 0.126 25.240 1.00 83.00 83 VAL A CA 1
ATOM 672 C C . VAL A 1 83 ? -23.030 -0.353 24.111 1.00 83.00 83 VAL A C 1
ATOM 674 O O . VAL A 1 83 ? -23.538 -0.943 23.157 1.00 83.00 83 VAL A O 1
ATOM 677 N N . PRO A 1 84 ? -21.691 -0.196 24.190 1.00 80.19 84 PRO A N 1
ATOM 678 C CA . PRO A 1 84 ? -20.783 -0.690 23.151 1.00 80.19 84 PRO A CA 1
ATOM 679 C C . PRO A 1 84 ? -20.811 -2.220 23.016 1.00 80.19 84 PRO A C 1
ATOM 681 O O . PRO A 1 84 ? -20.769 -2.741 21.905 1.00 80.19 84 PRO A O 1
ATOM 684 N N . TYR A 1 85 ? -20.954 -2.934 24.138 1.00 80.31 85 TYR A N 1
ATOM 685 C CA . TYR A 1 85 ? -21.049 -4.395 24.174 1.00 80.31 85 TYR A CA 1
ATOM 686 C C . TYR A 1 85 ? -22.323 -4.906 23.485 1.00 80.31 85 TYR A C 1
ATOM 688 O O . TYR A 1 85 ? -22.265 -5.791 22.633 1.00 80.31 85 TYR A O 1
ATOM 696 N N . ASN A 1 86 ? -23.470 -4.297 23.793 1.00 83.00 86 ASN A N 1
ATOM 697 C CA . ASN A 1 86 ? -24.757 -4.664 23.202 1.00 83.00 86 ASN A CA 1
ATOM 698 C C . ASN A 1 86 ? -24.821 -4.349 21.701 1.00 83.00 86 ASN A C 1
ATOM 700 O O . ASN A 1 86 ? -25.364 -5.137 20.930 1.00 83.00 86 ASN A O 1
ATOM 704 N N . ASN A 1 87 ? -24.240 -3.225 21.275 1.00 82.88 87 ASN A N 1
ATOM 705 C CA . ASN A 1 87 ? -24.212 -2.842 19.864 1.00 82.88 87 ASN A CA 1
ATOM 706 C C . ASN A 1 87 ? -23.406 -3.840 19.024 1.00 82.88 87 ASN A C 1
ATOM 708 O O . ASN A 1 87 ? -23.844 -4.234 17.944 1.00 82.88 87 ASN A O 1
ATOM 712 N N . ALA A 1 88 ? -22.268 -4.299 19.539 1.00 78.00 88 ALA A N 1
ATOM 713 C CA . ALA A 1 88 ? -21.410 -5.222 18.813 1.00 78.00 88 ALA A CA 1
ATOM 714 C C . ALA A 1 88 ? -21.914 -6.683 18.825 1.00 78.00 88 ALA A C 1
ATOM 716 O O . ALA A 1 88 ? -21.529 -7.456 17.959 1.00 78.00 88 ALA A O 1
ATOM 717 N N . LEU A 1 89 ? -22.828 -7.051 19.735 1.00 78.31 89 LEU A N 1
ATOM 718 C CA . LEU A 1 89 ? -23.592 -8.311 19.663 1.00 78.31 89 LEU A CA 1
ATOM 719 C C . LEU A 1 89 ? -24.742 -8.280 18.641 1.00 78.31 89 LEU A C 1
ATOM 721 O O . LEU A 1 89 ? -25.268 -9.330 18.279 1.00 78.31 89 LEU A O 1
ATOM 725 N N . SER A 1 90 ? -25.179 -7.085 18.233 1.00 70.38 90 SER A N 1
ATOM 726 C CA . SER A 1 90 ? -26.307 -6.890 17.310 1.00 70.38 90 SER A CA 1
ATOM 727 C C . SER A 1 90 ? -25.908 -6.772 15.832 1.00 70.38 90 SER A C 1
ATOM 729 O O . SER A 1 90 ? -26.789 -6.622 14.985 1.00 70.38 90 SER A O 1
ATOM 731 N N . THR A 1 91 ? -24.603 -6.832 15.540 1.00 55.69 91 THR A N 1
ATOM 732 C CA . THR A 1 91 ? -24.024 -6.885 14.184 1.00 55.69 91 THR A CA 1
ATOM 733 C C . THR A 1 91 ? -23.710 -8.330 13.820 1.00 55.69 91 THR A C 1
ATOM 735 O O . THR A 1 91 ? -24.011 -8.719 12.671 1.00 55.69 91 THR A O 1
#

Sequence (91 aa):
MLKSRIINIRTKILFGYFIVVLSVGLSLWMVSARIESLQQETDFLNSHDLEVHNLTNDIEKWVLDMETAQRGYLLSGDESYLVPYNNALST